Protein AF-A0A9X1IJB3-F1 (afdb_monomer)

InterPro domains:
  IPR009045 Peptidase M74/Hedgehog-like, zinc-binding domain superfamily [G3DSA:3.30.1380.10] (15-145)
  IPR009045 Peptidase M74/Hedgehog-like, zinc-binding domain superfamily [SSF55166] (26-139)

Sequence (147 aa):
MTRDDLDRPCGRHLCFRNLVEAGETWRRVRVPNLPVQAGTIAALQRLARDVLDPVVDEFGPLEITYGFASWELTRHVPGRIDPTRDQHAGHELRPDGRLVCSRLGQAADFHVPGICSGALCTWLAERLPFDRLYFYGSYGRNWVMAG

Secondary structure (DSSP, 8-state):
--SGGGGSBSSSS-BHHHHHS-HHHHHHH-------SHHHHHHHHHHIIIIIHHHHHHH---EEEE----HHHHTTSSS---TTT-GGGTT-B-TTSSBS-TT-S--BEEE-TTS-HHHHHHHHHHH---S------SSS-----B-

Foldseek 3Di:
DDPVQQQPDLADPHGNCQAQCAADLCVVPVPDRDDDDPQQSVLSSCCRHQPVVVCCVPQNDKHFHHHAGDPVSVVRDPDDDQQQDALSVAQDADPVRHGSHPVHHTFTFIDRPPDFLVVSQVCCVVPTDFPDFDADDRDDGRTGTGD

Solvent-accessible surface area (backbone atoms only — not comparable to full-atom values): 7986 Å² total; per-residue (Å²): 111,59,82,78,53,24,76,39,73,27,39,88,84,40,29,39,41,58,34,38,65,20,24,67,56,42,70,72,68,67,62,76,38,71,64,77,36,69,61,22,54,54,20,48,34,46,37,20,53,52,45,51,34,56,46,33,74,75,73,39,77,66,48,51,55,34,21,48,35,31,78,68,44,55,77,64,47,89,71,90,77,57,58,53,73,32,29,30,36,10,46,32,61,43,98,87,69,46,63,45,11,79,76,35,45,18,28,38,24,33,41,42,82,97,55,60,46,62,60,52,52,52,51,42,74,77,72,46,79,58,79,44,76,47,82,73,56,86,75,92,59,44,40,42,39,38,50

Radius of gyration: 14.33 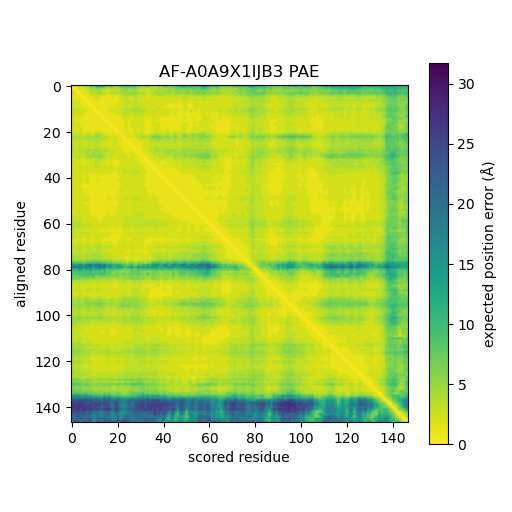Å; Cα contacts (8 Å, |Δi|>4): 288; chains: 1; bounding box: 33×30×38 Å

pLDDT: mean 88.78, std 12.14, range [44.56, 98.19]

Mean predicted aligned error: 4.51 Å

Organism: NCBI:txid2883479

Structure (mmCIF, N/CA/C/O backbone):
data_AF-A0A9X1IJB3-F1
#
_entry.id   AF-A0A9X1IJB3-F1
#
loop_
_atom_site.group_PDB
_atom_site.id
_atom_site.type_symbol
_atom_site.label_atom_id
_atom_site.label_alt_id
_atom_site.label_comp_id
_atom_site.label_asym_id
_atom_site.label_entity_id
_atom_site.label_seq_id
_atom_site.pdbx_PDB_ins_code
_atom_site.Cartn_x
_atom_site.Cartn_y
_atom_site.Cartn_z
_atom_site.occupancy
_atom_site.B_iso_or_equiv
_atom_site.auth_seq_id
_atom_site.auth_comp_id
_atom_site.auth_asym_id
_atom_site.auth_atom_id
_atom_site.pdbx_PDB_model_num
ATOM 1 N N . MET A 1 1 ? -10.831 -8.704 10.828 1.00 85.44 1 MET A N 1
ATOM 2 C CA . MET A 1 1 ? -9.718 -9.510 10.293 1.00 85.44 1 MET A CA 1
ATOM 3 C C . MET A 1 1 ? -8.944 -10.077 11.469 1.00 85.44 1 MET A C 1
ATOM 5 O O . MET A 1 1 ? -8.720 -9.345 12.427 1.00 85.44 1 MET A O 1
ATOM 9 N N . THR A 1 2 ? -8.592 -11.356 11.439 1.00 89.75 2 THR A N 1
ATOM 10 C CA . THR A 1 2 ? -7.703 -11.993 12.423 1.00 89.75 2 THR A CA 1
ATOM 11 C C . THR A 1 2 ? -6.292 -12.138 11.852 1.00 89.75 2 THR A C 1
ATOM 13 O O . THR A 1 2 ? -6.027 -11.767 10.710 1.00 89.75 2 THR A O 1
ATOM 16 N N . ARG A 1 3 ? -5.358 -12.676 12.643 1.00 87.44 3 ARG A N 1
ATOM 17 C CA . ARG A 1 3 ? -4.007 -12.970 12.152 1.00 87.44 3 ARG A CA 1
ATOM 18 C C . ARG A 1 3 ? -3.994 -14.082 11.098 1.00 87.44 3 ARG A C 1
ATOM 20 O O . ARG A 1 3 ? -3.164 -14.029 10.196 1.00 87.44 3 ARG A O 1
ATOM 27 N N . ASP A 1 4 ? -4.921 -15.030 11.197 1.00 90.06 4 ASP A N 1
ATOM 28 C CA . ASP A 1 4 ? -5.063 -16.141 10.248 1.00 90.06 4 ASP A CA 1
ATOM 29 C C . ASP A 1 4 ? -5.649 -15.662 8.913 1.00 90.06 4 ASP A C 1
ATOM 31 O O . ASP A 1 4 ? -5.314 -16.179 7.851 1.00 90.06 4 ASP A O 1
ATOM 35 N N . ASP A 1 5 ? -6.469 -14.605 8.941 1.00 92.75 5 ASP A N 1
ATOM 36 C CA . ASP A 1 5 ? -6.984 -13.972 7.725 1.00 92.75 5 ASP A CA 1
ATOM 37 C C . ASP A 1 5 ? -5.883 -13.296 6.886 1.00 92.75 5 ASP A C 1
ATOM 39 O O . ASP A 1 5 ? -6.118 -12.998 5.714 1.00 92.75 5 ASP A O 1
ATOM 43 N N . LEU A 1 6 ? -4.695 -13.030 7.450 1.00 95.69 6 LEU A N 1
ATOM 44 C CA . LEU A 1 6 ? -3.636 -12.307 6.739 1.00 95.69 6 LEU A CA 1
ATOM 45 C C . LEU A 1 6 ? -3.076 -13.079 5.541 1.00 95.69 6 LEU A C 1
ATOM 47 O O . LEU A 1 6 ? -2.621 -12.461 4.581 1.00 95.69 6 LEU A O 1
ATOM 51 N N . ASP A 1 7 ? -3.141 -14.408 5.560 1.00 97.12 7 ASP A N 1
ATOM 52 C CA . ASP A 1 7 ? -2.668 -15.235 4.446 1.00 97.12 7 ASP A CA 1
ATOM 53 C C . ASP A 1 7 ? -3.715 -15.381 3.332 1.00 97.12 7 ASP A C 1
ATOM 55 O O . ASP A 1 7 ? -3.453 -15.992 2.297 1.00 97.12 7 ASP A O 1
ATOM 59 N N . ARG A 1 8 ? -4.902 -14.778 3.498 1.00 97.19 8 ARG A N 1
ATOM 60 C CA . ARG A 1 8 ? -5.910 -14.735 2.437 1.00 97.19 8 ARG A CA 1
ATOM 61 C C . ARG A 1 8 ? -5.457 -13.821 1.292 1.00 97.19 8 ARG A C 1
ATOM 63 O O . ARG A 1 8 ? -4.832 -12.786 1.552 1.00 97.19 8 ARG A O 1
ATOM 70 N N . PRO A 1 9 ? -5.832 -14.143 0.040 1.00 98.06 9 PRO A N 1
ATOM 71 C CA . PRO A 1 9 ? -5.521 -13.304 -1.110 1.00 98.06 9 PRO A CA 1
ATOM 72 C C . PRO A 1 9 ? -6.024 -11.866 -0.944 1.00 98.06 9 PRO A C 1
ATOM 74 O O . PRO A 1 9 ? -7.172 -11.621 -0.558 1.00 98.06 9 PRO A O 1
ATOM 77 N N . CYS A 1 10 ? -5.160 -10.921 -1.287 1.00 97.38 10 CYS A N 1
ATOM 78 C CA . CYS A 1 10 ? -5.439 -9.501 -1.401 1.00 97.38 10 CYS A CA 1
ATOM 79 C C . CYS A 1 10 ? -4.936 -9.065 -2.775 1.00 97.38 10 CYS A C 1
ATOM 81 O O . CYS A 1 10 ? -3.824 -8.567 -2.897 1.00 97.38 10 CYS A O 1
ATOM 83 N N . GLY A 1 11 ? -5.750 -9.318 -3.800 1.00 96.38 11 GLY A N 1
ATOM 84 C CA . GLY A 1 11 ? -5.318 -9.271 -5.197 1.00 96.38 11 GLY A CA 1
ATOM 85 C C . GLY A 1 11 ? -4.972 -10.659 -5.734 1.00 96.38 11 GLY A C 1
ATOM 86 O O . GLY A 1 11 ? -5.267 -11.677 -5.100 1.00 96.38 11 GLY A O 1
ATOM 87 N N . ARG A 1 12 ? -4.388 -10.688 -6.928 1.00 97.88 12 ARG A N 1
ATOM 88 C CA . ARG A 1 12 ? -3.960 -11.891 -7.644 1.00 97.88 12 ARG A CA 1
ATOM 89 C C . ARG A 1 12 ? -2.584 -12.369 -7.192 1.00 97.88 12 ARG A C 1
ATOM 91 O O . ARG A 1 12 ? -2.378 -13.577 -7.114 1.00 97.88 12 ARG A O 1
ATOM 98 N N . HIS A 1 13 ? -1.673 -11.444 -6.890 1.00 98.12 13 HIS A N 1
ATOM 99 C CA . HIS A 1 13 ? -0.267 -11.767 -6.609 1.00 98.12 13 HIS A CA 1
ATOM 100 C C . HIS A 1 13 ? 0.131 -11.637 -5.137 1.00 98.12 13 HIS A C 1
ATOM 102 O O . HIS A 1 13 ? 1.198 -12.108 -4.749 1.00 98.12 13 HIS A O 1
ATOM 108 N N . LEU A 1 14 ? -0.707 -11.007 -4.313 1.00 97.62 14 LEU A N 1
ATOM 109 C CA . LEU A 1 14 ? -0.399 -10.674 -2.921 1.00 97.62 14 LEU A CA 1
ATOM 110 C C . LEU A 1 14 ? -1.450 -11.239 -1.955 1.00 97.62 14 LEU A C 1
ATOM 112 O O . LEU A 1 14 ? -2.604 -11.473 -2.315 1.00 97.62 14 LEU A O 1
ATOM 116 N N . CYS A 1 15 ? -1.062 -11.417 -0.694 1.00 97.94 15 CYS A N 1
ATOM 117 C CA . CYS A 1 15 ? -1.961 -11.627 0.440 1.00 97.94 15 CYS A CA 1
ATOM 118 C C . CYS A 1 15 ? -1.986 -10.393 1.355 1.00 97.94 15 CYS A C 1
ATOM 120 O O . CYS A 1 15 ? -1.139 -9.500 1.256 1.00 97.94 15 CYS A O 1
ATOM 122 N N . PHE A 1 16 ? -2.949 -10.328 2.279 1.00 97.88 16 PHE A N 1
ATOM 123 C CA . PHE A 1 16 ? -3.033 -9.209 3.228 1.00 97.88 16 PHE A CA 1
ATOM 124 C C . PHE A 1 16 ? -1.756 -9.054 4.062 1.00 97.88 16 PHE A C 1
ATOM 126 O O . PHE A 1 16 ? -1.361 -7.926 4.356 1.00 97.88 16 PHE A O 1
ATOM 133 N N . ARG A 1 17 ? -1.062 -10.152 4.389 1.00 97.44 17 ARG A N 1
ATOM 134 C CA . ARG A 1 17 ? 0.216 -10.130 5.112 1.00 97.44 17 ARG A CA 1
ATOM 135 C C . ARG A 1 17 ? 1.263 -9.284 4.393 1.00 97.44 17 ARG A C 1
ATOM 137 O O . ARG A 1 17 ? 1.983 -8.550 5.063 1.00 97.44 17 ARG A O 1
ATOM 144 N N . ASN A 1 18 ? 1.320 -9.322 3.058 1.00 97.19 18 ASN A N 1
ATOM 145 C CA . ASN A 1 18 ? 2.290 -8.532 2.294 1.00 97.19 18 ASN A CA 1
ATOM 146 C C . ASN A 1 18 ? 2.122 -7.021 2.502 1.00 97.19 18 ASN A C 1
ATOM 148 O O . ASN A 1 18 ? 3.109 -6.299 2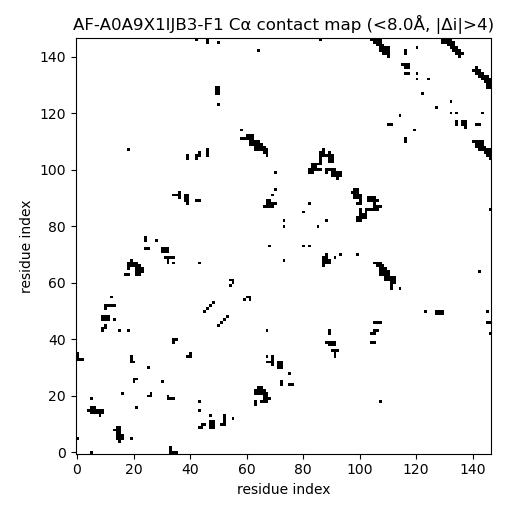.425 1.00 97.19 18 ASN A O 1
ATOM 152 N N . LEU A 1 19 ? 0.899 -6.555 2.777 1.00 96.50 19 LEU A N 1
ATOM 153 C CA . LEU A 1 19 ? 0.566 -5.144 2.994 1.00 96.50 19 LEU A CA 1
ATOM 154 C C . LEU A 1 19 ? 0.539 -4.768 4.480 1.00 96.50 19 LEU A C 1
ATOM 156 O O . LEU A 1 19 ? 0.887 -3.651 4.845 1.00 96.50 19 LEU A O 1
ATOM 160 N N . VAL A 1 20 ? 0.097 -5.683 5.339 1.00 96.88 20 VAL A N 1
ATOM 161 C CA . VAL A 1 20 ? -0.111 -5.445 6.772 1.00 96.88 20 VAL A CA 1
ATOM 162 C C . VAL A 1 20 ? 1.173 -5.632 7.577 1.00 96.88 20 VAL A C 1
ATOM 164 O O . VAL A 1 20 ? 1.428 -4.911 8.533 1.00 96.88 20 VAL A O 1
ATOM 167 N N . GLU A 1 21 ? 2.015 -6.582 7.198 1.00 95.56 21 GLU A N 1
ATOM 168 C CA . GLU A 1 21 ? 3.264 -6.890 7.898 1.00 95.56 21 GLU A CA 1
ATOM 169 C C . GLU A 1 21 ? 4.480 -6.353 7.113 1.00 95.56 21 GLU A C 1
ATOM 171 O O . GLU A 1 21 ? 5.568 -6.935 7.103 1.00 95.56 21 GLU A O 1
ATOM 176 N N . ALA A 1 22 ? 4.275 -5.226 6.421 1.00 92.31 22 ALA A N 1
ATOM 177 C CA . ALA A 1 22 ? 5.244 -4.601 5.532 1.00 92.31 22 ALA A CA 1
ATOM 178 C C . ALA A 1 22 ? 6.189 -3.624 6.250 1.00 92.31 22 ALA A C 1
ATOM 180 O O . ALA A 1 22 ? 5.828 -2.944 7.212 1.00 92.31 22 ALA A O 1
ATOM 181 N N . GLY A 1 23 ? 7.396 -3.489 5.700 1.00 86.62 23 GLY A N 1
ATOM 182 C CA . GLY A 1 23 ? 8.341 -2.443 6.082 1.00 86.62 23 GLY A CA 1
ATOM 183 C C . GLY A 1 23 ? 9.202 -2.702 7.316 1.00 86.62 23 GLY A C 1
ATOM 184 O O . GLY A 1 23 ? 8.978 -3.609 8.117 1.00 86.62 23 GLY A O 1
ATOM 185 N N . GLU A 1 24 ? 10.257 -1.897 7.447 1.00 87.44 24 GLU A N 1
ATOM 186 C CA . GLU A 1 24 ? 11.252 -2.028 8.519 1.00 87.44 24 GLU A CA 1
ATOM 187 C C . GLU A 1 24 ? 10.642 -1.756 9.899 1.00 87.44 24 GLU A C 1
ATOM 189 O O . GLU A 1 24 ? 10.897 -2.502 10.845 1.00 87.44 24 GLU A O 1
ATOM 194 N N . THR A 1 25 ? 9.795 -0.724 10.010 1.00 89.88 25 THR A N 1
ATOM 195 C CA . THR A 1 25 ? 9.166 -0.345 11.280 1.00 89.88 25 THR A CA 1
ATOM 196 C C . THR A 1 25 ? 8.388 -1.513 11.872 1.00 89.88 25 THR A C 1
ATOM 198 O O . THR A 1 25 ? 8.664 -1.898 13.007 1.00 89.88 25 THR A O 1
ATOM 201 N N . TRP A 1 26 ? 7.481 -2.129 11.103 1.00 93.06 26 TRP A N 1
ATOM 202 C CA . TRP A 1 26 ? 6.699 -3.262 11.593 1.00 93.06 26 TRP A CA 1
ATOM 203 C C . TRP A 1 26 ? 7.591 -4.457 11.939 1.00 93.06 26 TRP A C 1
ATOM 205 O O . TRP A 1 26 ? 7.454 -5.023 13.022 1.00 93.06 26 TRP A O 1
ATOM 215 N N . ARG A 1 27 ? 8.568 -4.798 11.085 1.00 92.31 27 ARG A N 1
ATOM 216 C CA . ARG A 1 27 ? 9.498 -5.915 11.343 1.00 92.31 27 ARG A CA 1
ATOM 217 C C . ARG A 1 27 ? 10.297 -5.737 12.634 1.00 92.31 27 ARG A C 1
ATOM 219 O O . ARG A 1 27 ? 10.567 -6.735 13.307 1.00 92.31 27 ARG A O 1
ATOM 226 N N . ARG A 1 28 ? 10.648 -4.491 12.972 1.00 93.12 28 ARG A N 1
ATOM 227 C CA . ARG A 1 28 ? 11.392 -4.123 14.180 1.00 93.12 28 ARG A CA 1
ATOM 228 C C . ARG A 1 28 ? 10.534 -4.182 15.441 1.00 93.12 28 ARG A C 1
ATOM 230 O O . ARG A 1 28 ? 10.980 -4.761 16.424 1.00 93.12 28 ARG A O 1
ATOM 237 N N . VAL A 1 29 ? 9.343 -3.574 15.439 1.00 93.62 29 VAL A N 1
ATOM 238 C CA . VAL A 1 29 ? 8.541 -3.431 16.675 1.00 93.62 29 VAL A CA 1
ATOM 239 C C . VAL A 1 29 ? 7.490 -4.523 16.866 1.00 93.62 29 VAL A C 1
ATOM 241 O O . VAL A 1 29 ? 7.141 -4.829 18.000 1.00 93.62 29 VAL A O 1
ATOM 244 N N . ARG A 1 30 ? 6.990 -5.117 15.773 1.00 92.25 30 ARG A N 1
ATOM 245 C CA . ARG A 1 30 ? 5.973 -6.187 15.745 1.00 92.25 30 ARG A CA 1
ATOM 246 C C . ARG A 1 30 ? 4.737 -5.915 16.613 1.00 92.25 30 ARG A C 1
ATOM 248 O O . ARG A 1 30 ? 4.164 -6.833 17.198 1.00 92.25 30 ARG A O 1
ATOM 255 N N . VAL A 1 31 ? 4.323 -4.651 16.687 1.00 92.38 31 VAL A N 1
ATOM 256 C CA . VAL A 1 31 ? 3.095 -4.242 17.381 1.00 92.38 31 VAL A CA 1
ATOM 257 C C . VAL A 1 31 ? 1.849 -4.707 16.617 1.00 92.38 31 VAL A C 1
ATOM 259 O O . VAL A 1 31 ? 1.932 -4.974 15.411 1.00 92.38 31 VAL A O 1
ATOM 262 N N . PRO A 1 32 ? 0.679 -4.794 17.279 1.00 90.06 32 PRO A N 1
ATOM 263 C CA . PRO A 1 32 ? -0.579 -5.080 16.601 1.00 90.06 32 PRO A CA 1
ATOM 264 C C . PRO A 1 32 ? -0.834 -4.118 15.432 1.00 90.06 32 PRO A C 1
ATOM 266 O O . PRO A 1 32 ? -0.899 -2.899 15.599 1.00 90.06 32 PRO A O 1
ATOM 269 N N . ASN A 1 33 ? -0.999 -4.683 14.235 1.00 95.12 33 ASN A N 1
ATOM 270 C CA . ASN A 1 33 ? -1.188 -3.917 13.005 1.00 95.12 33 ASN A CA 1
ATOM 271 C C . ASN A 1 33 ? -2.318 -4.477 12.135 1.00 95.12 33 ASN A C 1
ATOM 273 O O . ASN A 1 33 ? -2.209 -4.495 10.923 1.00 95.12 33 ASN A O 1
ATOM 27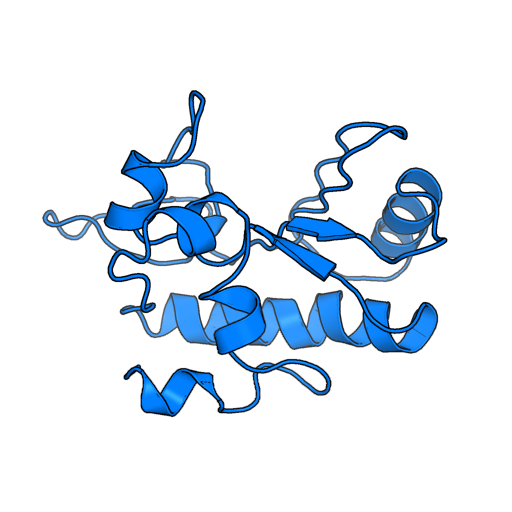7 N N . LEU A 1 34 ? -3.398 -4.987 12.727 1.00 95.81 34 LEU A N 1
ATOM 278 C CA . LEU A 1 34 ? -4.507 -5.536 11.941 1.00 95.81 34 LEU A CA 1
ATOM 279 C C . LEU A 1 34 ? -5.505 -4.433 11.553 1.00 95.81 34 LEU A C 1
ATOM 281 O O . LEU A 1 34 ? -5.871 -3.640 12.424 1.00 95.81 34 LEU A O 1
ATOM 285 N N . PRO A 1 35 ? -5.982 -4.389 10.294 1.00 95.94 35 PRO A N 1
ATOM 286 C CA . PRO A 1 35 ? -7.056 -3.484 9.906 1.00 95.94 35 PRO A CA 1
ATOM 287 C C . PRO A 1 35 ? -8.364 -3.901 10.586 1.00 95.94 35 PRO A C 1
ATOM 289 O O . PRO A 1 35 ? -8.729 -5.086 10.605 1.00 95.94 35 PRO A O 1
ATOM 292 N N . VAL A 1 36 ? -9.077 -2.924 11.146 1.00 95.75 36 VAL A N 1
ATOM 293 C CA . VAL A 1 36 ? -10.319 -3.156 11.897 1.00 95.75 36 VAL A CA 1
ATOM 294 C C . VAL A 1 36 ? -11.526 -2.796 11.043 1.00 95.75 36 VAL A C 1
ATOM 296 O O . VAL A 1 36 ? -12.529 -3.511 11.062 1.00 95.75 36 VAL A O 1
ATOM 299 N N . GLN A 1 37 ? -11.434 -1.721 10.261 1.00 96.81 37 GLN A N 1
ATOM 300 C CA . GLN A 1 37 ? -12.561 -1.229 9.479 1.00 96.81 37 GLN A CA 1
ATOM 301 C C . GLN A 1 37 ? -12.719 -1.999 8.166 1.00 96.81 37 GLN A C 1
ATOM 303 O O . GLN A 1 37 ? -11.767 -2.199 7.409 1.00 96.81 37 GLN A O 1
ATOM 308 N N . ALA A 1 38 ? -13.961 -2.367 7.836 1.00 96.31 38 ALA A N 1
ATOM 309 C CA . ALA A 1 38 ? -14.281 -3.019 6.564 1.00 96.31 38 ALA A CA 1
ATOM 310 C C . ALA A 1 38 ? -13.875 -2.154 5.354 1.00 96.31 38 ALA A C 1
ATOM 312 O O . ALA A 1 38 ? -13.428 -2.684 4.337 1.00 96.31 38 ALA A O 1
ATOM 313 N N . GLY A 1 39 ? -13.962 -0.825 5.492 1.00 96.69 39 GLY A N 1
ATOM 314 C CA . GLY A 1 39 ? -13.486 0.127 4.486 1.00 96.69 39 GLY A CA 1
ATOM 315 C C . GLY A 1 39 ? -11.988 -0.004 4.202 1.00 96.69 39 GLY A C 1
ATOM 316 O O . GLY A 1 39 ? -11.599 -0.014 3.036 1.00 96.69 39 GLY A O 1
ATOM 317 N N . THR A 1 40 ? -11.162 -0.200 5.236 1.00 97.19 40 THR A N 1
ATOM 318 C CA . THR A 1 40 ? -9.715 -0.430 5.101 1.00 97.19 40 THR A CA 1
ATOM 319 C C . THR A 1 40 ? -9.435 -1.730 4.353 1.00 97.19 40 THR A C 1
ATOM 321 O O . THR A 1 40 ? -8.656 -1.741 3.406 1.00 97.19 40 THR A O 1
ATOM 324 N N . ILE A 1 41 ? -10.120 -2.819 4.716 1.00 97.31 41 ILE A N 1
ATOM 325 C CA . ILE A 1 41 ? -9.962 -4.123 4.051 1.00 97.31 41 ILE A CA 1
ATOM 326 C C . ILE A 1 41 ? -10.336 -4.017 2.565 1.00 97.31 41 ILE A C 1
ATOM 328 O O . ILE A 1 41 ? -9.585 -4.467 1.701 1.00 97.31 41 ILE A O 1
ATOM 332 N N . ALA A 1 42 ? -11.463 -3.372 2.253 1.00 96.81 42 ALA A N 1
ATOM 333 C CA . ALA A 1 42 ? -11.894 -3.160 0.875 1.00 96.81 42 ALA A CA 1
ATOM 334 C C . ALA A 1 42 ? -10.921 -2.264 0.087 1.00 96.81 42 ALA A C 1
ATOM 336 O O . ALA A 1 42 ? -10.705 -2.489 -1.104 1.00 96.81 42 ALA A O 1
ATOM 337 N N . ALA A 1 43 ? -10.331 -1.259 0.738 1.00 96.19 43 ALA A N 1
ATOM 338 C CA . ALA A 1 43 ? -9.354 -0.367 0.127 1.00 96.19 43 ALA A CA 1
ATOM 339 C C . ALA A 1 43 ? -8.018 -1.065 -0.154 1.00 96.19 43 ALA A C 1
ATOM 341 O O . ALA A 1 43 ? -7.485 -0.897 -1.244 1.00 96.19 43 ALA A O 1
ATOM 342 N N . LEU A 1 44 ? -7.533 -1.918 0.757 1.00 97.19 44 LEU A N 1
ATOM 343 C CA . LEU A 1 44 ? -6.368 -2.781 0.526 1.00 97.19 44 LEU A CA 1
ATOM 344 C C . LEU A 1 44 ? -6.564 -3.668 -0.708 1.00 97.19 44 LEU A C 1
ATOM 346 O O . LEU A 1 44 ? -5.682 -3.765 -1.556 1.00 97.19 44 LEU A O 1
ATOM 350 N N . GLN A 1 45 ? -7.746 -4.271 -0.848 1.00 97.00 45 GLN A N 1
ATOM 351 C CA . GLN A 1 45 ? -8.048 -5.108 -2.006 1.00 97.00 45 GLN A CA 1
ATOM 352 C C . GLN A 1 45 ? -8.158 -4.311 -3.311 1.00 97.00 45 GLN A C 1
ATOM 354 O O . GLN A 1 45 ? -7.772 -4.828 -4.355 1.00 97.00 45 GLN A O 1
ATOM 359 N N . ARG A 1 46 ? -8.701 -3.085 -3.277 1.00 96.25 46 ARG A N 1
ATOM 360 C CA . ARG A 1 46 ? -8.715 -2.192 -4.451 1.00 96.25 46 ARG A CA 1
ATOM 361 C C . ARG A 1 46 ? -7.301 -1.802 -4.854 1.00 96.25 46 ARG A C 1
ATOM 363 O O . ARG A 1 46 ? -6.933 -2.028 -5.993 1.00 96.25 46 ARG A O 1
ATOM 370 N N . LEU A 1 47 ? -6.490 -1.339 -3.903 1.00 96.19 47 LEU A N 1
ATOM 371 C CA . LEU A 1 47 ? -5.084 -1.019 -4.135 1.00 96.19 47 LEU A CA 1
ATOM 372 C C . LEU A 1 47 ? -4.334 -2.189 -4.783 1.00 96.19 47 LEU A C 1
ATOM 374 O O . LEU A 1 47 ? -3.597 -2.004 -5.749 1.00 96.19 47 LEU A O 1
ATOM 378 N N . ALA A 1 48 ? -4.549 -3.402 -4.271 1.00 97.19 48 ALA A N 1
ATOM 379 C CA . ALA A 1 48 ? -3.935 -4.582 -4.848 1.00 97.19 48 ALA A CA 1
ATOM 380 C C . ALA A 1 48 ? -4.382 -4.816 -6.296 1.00 97.19 48 ALA A C 1
ATOM 382 O O . ALA A 1 48 ? -3.536 -4.888 -7.173 1.00 97.19 48 ALA A O 1
ATOM 383 N N . ARG A 1 49 ? -5.690 -4.870 -6.562 1.00 96.69 49 ARG A N 1
ATOM 384 C CA . ARG A 1 49 ? -6.212 -5.163 -7.907 1.00 96.69 49 ARG A CA 1
ATOM 385 C C . ARG A 1 49 ? -5.905 -4.086 -8.939 1.00 96.69 49 ARG A C 1
ATOM 387 O O . ARG A 1 49 ? -5.637 -4.410 -10.089 1.00 96.69 49 ARG A O 1
ATOM 394 N N . ASP A 1 50 ? -6.006 -2.828 -8.535 1.00 95.88 50 ASP A N 1
ATOM 395 C CA . ASP A 1 50 ? -6.039 -1.702 -9.464 1.00 95.88 50 ASP A CA 1
ATOM 396 C C . ASP A 1 50 ? -4.632 -1.122 -9.690 1.00 95.88 50 ASP A C 1
ATOM 398 O O . ASP A 1 50 ? -4.395 -0.466 -10.704 1.00 95.88 50 ASP A O 1
ATOM 402 N N . VAL A 1 51 ? -3.686 -1.394 -8.775 1.00 95.56 51 VAL A N 1
ATOM 403 C CA . VAL A 1 51 ? -2.313 -0.870 -8.837 1.00 95.56 51 VAL A CA 1
ATOM 404 C C . VAL A 1 51 ? -1.259 -1.967 -8.737 1.00 95.56 51 VAL A C 1
ATOM 406 O O . VAL A 1 51 ? -0.447 -2.119 -9.646 1.00 95.56 51 VAL A O 1
ATOM 409 N N . LEU A 1 52 ? -1.232 -2.721 -7.635 1.00 96.50 52 LEU A N 1
ATOM 410 C CA . LEU A 1 52 ? -0.102 -3.614 -7.348 1.00 96.50 52 LEU A CA 1
ATOM 411 C C . LEU A 1 52 ? -0.077 -4.835 -8.268 1.00 96.50 52 LEU A C 1
ATOM 413 O O . LEU A 1 52 ? 0.992 -5.224 -8.726 1.00 96.50 52 LEU A O 1
ATOM 417 N N . ASP A 1 53 ? -1.237 -5.414 -8.572 1.00 97.81 53 ASP A N 1
ATOM 418 C CA . ASP A 1 53 ? -1.348 -6.554 -9.472 1.00 97.81 53 ASP A CA 1
ATOM 419 C C . ASP A 1 53 ? -0.880 -6.182 -10.893 1.00 97.81 53 ASP A C 1
ATOM 421 O O . ASP A 1 53 ? 0.021 -6.862 -11.382 1.00 97.81 53 ASP A O 1
ATOM 425 N N . PRO A 1 54 ? -1.359 -5.082 -11.523 1.00 97.62 54 PRO A N 1
ATOM 426 C CA . PRO A 1 54 ? -0.840 -4.628 -12.814 1.00 97.62 54 PRO A CA 1
ATOM 427 C C . PRO A 1 54 ? 0.665 -4.349 -12.826 1.00 97.62 54 PRO A C 1
ATOM 429 O O . PRO A 1 54 ? 1.330 -4.636 -13.818 1.00 97.62 54 PRO A O 1
ATOM 432 N N . VAL A 1 55 ? 1.223 -3.802 -11.739 1.00 96.50 55 VAL A N 1
ATOM 433 C CA . VAL A 1 55 ? 2.679 -3.617 -11.625 1.00 96.50 55 VAL A CA 1
ATOM 434 C C . VAL A 1 55 ? 3.394 -4.965 -11.643 1.00 96.50 55 VAL A C 1
ATOM 436 O O . VAL A 1 55 ? 4.393 -5.104 -12.347 1.00 96.50 55 VAL A O 1
ATOM 439 N N . VAL A 1 56 ? 2.894 -5.950 -10.889 1.00 97.81 56 VAL A N 1
ATOM 440 C CA . VAL A 1 56 ? 3.488 -7.292 -10.865 1.00 97.81 56 VAL A CA 1
ATOM 441 C C . VAL A 1 56 ? 3.359 -7.985 -12.220 1.00 97.81 56 VAL A C 1
ATOM 443 O O . VAL A 1 56 ? 4.287 -8.671 -12.642 1.00 97.81 56 VAL A O 1
ATOM 446 N N . ASP A 1 57 ? 2.247 -7.781 -12.921 1.00 98.19 57 ASP A N 1
ATOM 447 C CA . ASP A 1 57 ? 2.027 -8.329 -14.259 1.00 98.19 57 ASP A CA 1
ATOM 448 C C . ASP A 1 57 ? 3.006 -7.779 -15.300 1.00 98.19 57 ASP A C 1
ATOM 450 O O . ASP A 1 57 ? 3.489 -8.536 -16.140 1.00 98.19 57 ASP A O 1
ATOM 454 N N . GLU A 1 58 ? 3.295 -6.478 -15.246 1.00 97.81 58 GLU A N 1
ATOM 455 C CA . GLU A 1 58 ? 4.160 -5.803 -16.217 1.00 97.81 58 GLU A CA 1
ATOM 456 C C . GLU A 1 58 ? 5.650 -5.983 -15.896 1.00 97.81 58 GLU A C 1
ATOM 458 O O . GLU A 1 58 ? 6.456 -6.273 -16.779 1.00 97.81 58 GLU A O 1
ATOM 463 N N . PHE A 1 59 ? 6.035 -5.803 -14.630 1.00 96.19 59 PHE A N 1
ATOM 464 C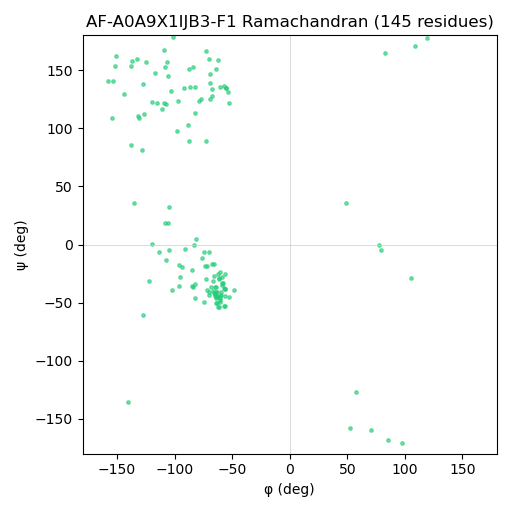 CA . PHE A 1 59 ? 7.441 -5.683 -14.234 1.00 96.19 59 PHE A CA 1
ATOM 465 C C . PHE A 1 59 ? 7.950 -6.835 -13.363 1.00 96.19 59 PHE A C 1
ATOM 467 O O . PHE A 1 59 ? 9.148 -6.905 -13.078 1.00 96.19 59 PHE A O 1
ATOM 474 N N . GLY A 1 60 ? 7.072 -7.748 -12.947 1.00 96.69 60 GLY A N 1
ATOM 475 C CA . GLY A 1 60 ? 7.403 -8.833 -12.030 1.00 96.69 60 GLY A CA 1
ATOM 476 C C . GLY A 1 60 ? 7.316 -8.437 -10.549 1.00 96.69 60 GLY A C 1
ATOM 477 O O . GLY A 1 60 ? 6.753 -7.400 -10.198 1.00 96.69 60 GLY A O 1
ATOM 478 N N . PRO A 1 61 ? 7.835 -9.283 -9.640 1.00 95.38 61 PRO A N 1
ATOM 479 C CA . PRO A 1 61 ? 7.636 -9.122 -8.202 1.00 95.38 61 PRO A CA 1
ATOM 480 C C . PRO A 1 61 ? 8.079 -7.752 -7.674 1.00 95.38 61 PRO A C 1
ATOM 482 O O . PRO A 1 61 ? 9.178 -7.289 -7.969 1.00 95.38 61 PRO A O 1
ATOM 485 N N . LEU A 1 62 ? 7.242 -7.143 -6.833 1.00 93.50 62 LEU A N 1
ATOM 486 C CA . LEU A 1 62 ? 7.532 -5.888 -6.140 1.00 93.50 62 LEU A CA 1
ATOM 487 C C . LEU A 1 62 ? 7.809 -6.120 -4.653 1.00 93.50 62 LEU A C 1
ATOM 489 O O . LEU A 1 62 ? 7.344 -7.091 -4.054 1.00 93.50 62 LEU A O 1
ATOM 493 N N . GLU A 1 63 ? 8.520 -5.185 -4.034 1.00 93.06 63 GLU A N 1
ATOM 494 C CA . GLU A 1 63 ? 8.773 -5.162 -2.599 1.00 93.06 63 GLU A CA 1
ATOM 495 C C . GLU A 1 63 ? 8.023 -4.006 -1.938 1.00 93.06 63 GLU A C 1
ATOM 497 O O . GLU A 1 63 ? 8.315 -2.834 -2.189 1.00 93.06 63 GLU A O 1
ATOM 502 N N . ILE A 1 64 ? 7.083 -4.341 -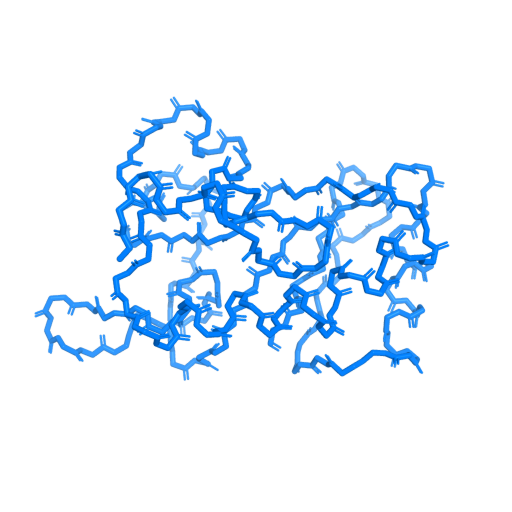1.048 1.00 93.75 64 ILE A N 1
ATOM 503 C CA . ILE A 1 64 ? 6.361 -3.364 -0.227 1.00 93.75 64 ILE A CA 1
ATOM 504 C C . ILE A 1 64 ? 7.224 -2.994 0.983 1.00 93.75 64 ILE A C 1
ATOM 506 O O . ILE A 1 64 ? 7.493 -3.803 1.880 1.00 93.75 64 ILE A O 1
ATOM 510 N N . THR A 1 65 ? 7.654 -1.741 1.009 1.00 90.31 65 THR A N 1
ATOM 511 C CA . THR A 1 65 ? 8.513 -1.158 2.038 1.00 90.31 65 THR A CA 1
ATOM 512 C C . THR A 1 65 ? 7.718 -0.418 3.111 1.00 90.31 65 THR A C 1
ATOM 514 O O . THR A 1 65 ? 8.247 -0.221 4.205 1.00 90.31 65 THR A O 1
ATOM 517 N N . TYR A 1 66 ? 6.457 -0.059 2.849 1.00 91.25 6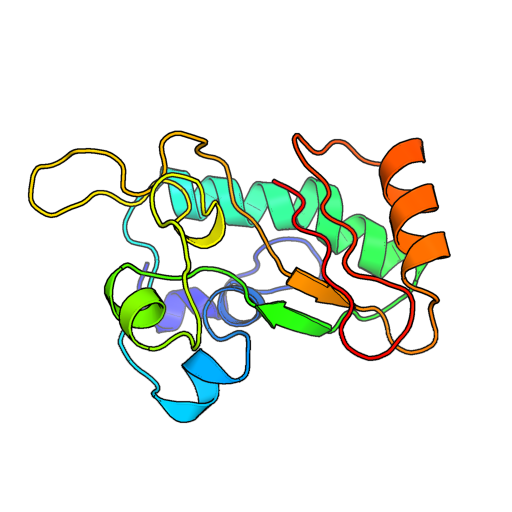6 TYR A N 1
ATO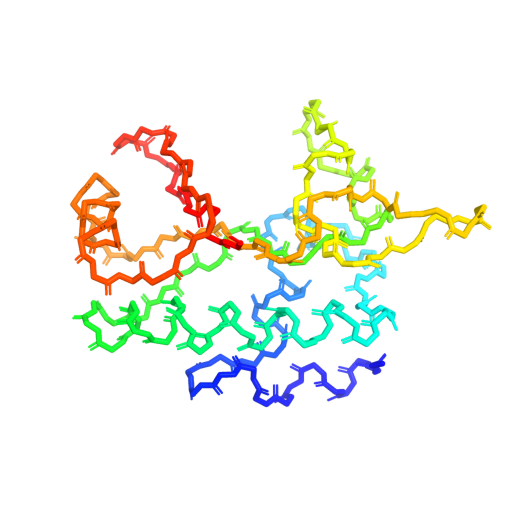M 518 C CA . TYR A 1 66 ? 5.491 0.410 3.847 1.00 91.25 66 TYR A CA 1
ATOM 519 C C . TYR A 1 66 ? 4.057 0.198 3.320 1.00 91.25 66 TYR A C 1
ATOM 521 O O . TYR A 1 66 ? 3.797 0.311 2.128 1.00 91.25 66 TYR A O 1
ATOM 529 N N . GLY A 1 67 ? 3.129 -0.215 4.180 1.00 93.88 67 GLY A N 1
ATOM 530 C CA . GLY A 1 67 ? 1.795 -0.674 3.773 1.00 93.88 67 GLY A CA 1
ATOM 531 C C . GLY A 1 67 ? 0.726 -0.186 4.740 1.00 93.88 67 GLY A C 1
ATOM 532 O O . GLY A 1 67 ? 0.754 0.972 5.134 1.00 93.88 67 GLY A O 1
ATOM 533 N N . PHE A 1 68 ? -0.218 -1.028 5.149 1.00 96.00 68 PHE A N 1
ATOM 534 C CA . PHE A 1 68 ? -1.181 -0.620 6.174 1.00 96.00 68 PHE A CA 1
ATOM 535 C C . PHE A 1 68 ? -0.466 -0.254 7.484 1.00 96.00 68 PHE A C 1
ATOM 537 O O . PHE A 1 68 ? 0.406 -0.990 7.951 1.00 96.00 68 PHE A O 1
ATOM 544 N N . ALA A 1 69 ? -0.868 0.858 8.095 1.00 93.81 69 ALA A N 1
ATOM 545 C CA . ALA A 1 69 ? -0.347 1.312 9.371 1.00 93.81 69 ALA A CA 1
ATOM 546 C C . ALA A 1 69 ? -1.484 1.677 10.323 1.00 93.81 69 ALA A C 1
ATOM 548 O O . ALA A 1 69 ? -2.158 2.697 10.182 1.00 93.81 69 ALA A O 1
ATOM 549 N N . SER A 1 70 ? -1.670 0.837 11.334 1.00 92.62 70 SER A N 1
ATOM 550 C CA . SER A 1 70 ? -2.549 1.113 12.456 1.00 92.62 70 SER A CA 1
ATOM 551 C C . SER A 1 70 ? -2.057 2.339 13.219 1.00 92.62 70 SER A C 1
ATOM 553 O O . SER A 1 70 ? -0.870 2.682 13.206 1.00 92.62 70 SER A O 1
ATOM 555 N N . TRP A 1 71 ? -2.967 2.963 13.968 1.00 87.19 71 TRP A N 1
ATOM 556 C CA . TRP A 1 71 ? -2.608 4.030 14.899 1.00 87.19 71 TRP A CA 1
ATOM 557 C C . TRP A 1 71 ? -1.424 3.638 15.796 1.00 87.19 71 TRP A C 1
ATOM 559 O O . TRP A 1 71 ? -0.525 4.445 16.009 1.00 87.19 71 TRP A O 1
ATOM 569 N N . GLU A 1 72 ? -1.362 2.388 16.256 1.00 89.31 72 GLU A N 1
ATOM 570 C CA . GLU A 1 72 ? -0.258 1.935 17.100 1.00 89.31 72 GLU A CA 1
ATOM 571 C C . GLU A 1 72 ? 1.062 1.836 16.328 1.00 89.31 72 GLU A C 1
ATOM 573 O O . GLU A 1 72 ? 2.081 2.327 16.811 1.00 89.31 72 GLU A O 1
ATOM 578 N N . LEU A 1 73 ? 1.061 1.299 15.101 1.00 91.56 73 LEU A N 1
ATOM 579 C CA . LEU A 1 73 ? 2.280 1.233 14.290 1.00 91.56 73 LEU A CA 1
ATOM 580 C C . LEU A 1 73 ? 2.822 2.629 13.954 1.00 91.56 73 LEU A C 1
ATOM 582 O O . LEU A 1 73 ? 4.034 2.846 14.039 1.00 91.56 73 LEU A O 1
ATOM 586 N N . THR A 1 74 ? 1.947 3.587 13.624 1.00 88.25 74 THR A N 1
ATOM 587 C CA . THR A 1 74 ? 2.364 4.953 13.242 1.00 88.25 74 THR A CA 1
ATOM 588 C C . THR A 1 74 ? 3.171 5.668 14.328 1.00 88.25 74 THR A C 1
ATOM 590 O O . THR A 1 74 ? 4.051 6.464 14.007 1.00 88.25 74 THR A O 1
ATOM 593 N N . ARG A 1 75 ? 2.965 5.334 15.611 1.00 87.31 75 ARG A N 1
ATOM 594 C CA . ARG A 1 75 ? 3.713 5.911 16.746 1.00 87.31 75 ARG A CA 1
ATOM 595 C C . ARG A 1 75 ? 5.189 5.509 16.767 1.00 87.31 75 ARG A C 1
ATOM 597 O O . ARG A 1 75 ? 5.982 6.141 17.461 1.00 87.31 75 ARG A O 1
ATOM 604 N N . HIS A 1 76 ? 5.556 4.469 16.019 1.00 89.25 76 HIS A N 1
ATOM 605 C CA . HIS A 1 76 ? 6.915 3.939 15.933 1.00 89.25 76 HIS A CA 1
ATOM 606 C C . HIS A 1 76 ? 7.633 4.290 14.627 1.00 89.25 76 HIS A C 1
ATOM 608 O O . HIS A 1 76 ? 8.808 3.935 14.469 1.00 89.25 76 HIS A O 1
ATOM 614 N N . VAL A 1 77 ? 6.955 4.945 13.680 1.00 85.50 77 VAL A N 1
ATOM 615 C CA . VAL A 1 77 ? 7.578 5.322 12.411 1.00 85.50 77 VAL A CA 1
ATOM 616 C C . VAL A 1 77 ? 8.474 6.546 12.640 1.00 85.50 77 VAL A C 1
ATOM 618 O O . VAL A 1 77 ? 8.011 7.554 13.175 1.00 85.50 77 VAL A O 1
ATOM 621 N N . PRO A 1 78 ? 9.767 6.481 12.277 1.00 75.31 78 PRO A N 1
ATOM 622 C CA . PRO A 1 78 ? 10.680 7.599 12.472 1.00 75.31 78 PRO A CA 1
ATOM 623 C C . PRO A 1 78 ? 10.325 8.767 11.542 1.00 75.31 78 PRO A C 1
ATOM 625 O O . PRO A 1 78 ? 10.287 8.612 10.325 1.00 75.31 78 PRO A O 1
ATOM 628 N N . GLY A 1 79 ? 10.118 9.953 12.118 1.00 73.31 79 GLY A N 1
ATOM 629 C CA . GLY A 1 79 ? 9.815 11.185 11.384 1.00 73.31 79 GLY A CA 1
ATOM 630 C C . GLY A 1 79 ? 8.459 11.786 11.751 1.00 73.31 79 GLY A C 1
ATOM 631 O O . GLY A 1 79 ? 7.718 11.257 12.574 1.00 73.31 79 GLY A O 1
ATOM 632 N N . ARG A 1 80 ? 8.138 12.938 11.154 1.00 63.88 80 ARG A N 1
ATOM 633 C CA . ARG A 1 80 ? 6.816 13.560 11.297 1.00 63.88 80 ARG A CA 1
ATOM 634 C C . ARG A 1 80 ? 5.889 12.993 10.225 1.00 63.88 80 ARG A C 1
ATOM 636 O O . ARG A 1 80 ? 5.813 13.548 9.134 1.00 63.88 80 ARG A O 1
ATOM 643 N N . ILE A 1 81 ? 5.207 11.893 10.532 1.00 76.38 81 ILE A N 1
ATOM 644 C CA . ILE A 1 81 ? 3.983 11.534 9.807 1.00 76.38 81 ILE A CA 1
ATOM 645 C C . ILE A 1 81 ? 2.910 12.552 10.196 1.00 76.38 81 ILE A C 1
ATOM 647 O O . ILE A 1 81 ? 2.819 12.931 11.364 1.00 76.38 81 ILE A O 1
ATOM 651 N N . ASP A 1 82 ? 2.112 12.995 9.227 1.00 81.06 82 ASP A N 1
ATOM 652 C CA . ASP A 1 82 ? 0.837 13.664 9.486 1.00 81.06 82 ASP A CA 1
ATOM 653 C C . ASP A 1 82 ? -0.287 12.623 9.355 1.00 81.06 82 ASP A C 1
ATOM 655 O O . ASP A 1 82 ? -0.724 12.343 8.233 1.00 81.06 82 ASP A O 1
ATOM 659 N N . PRO A 1 83 ? -0.773 12.039 10.470 1.00 75.50 83 PRO A N 1
ATOM 660 C CA . PRO A 1 83 ? -1.748 10.952 10.424 1.00 75.50 83 PRO A CA 1
ATOM 661 C C . PRO A 1 83 ? -3.058 11.356 9.745 1.00 75.50 83 PRO A C 1
ATOM 663 O O . PRO A 1 83 ? -3.770 10.507 9.219 1.00 75.50 83 PRO A O 1
ATOM 666 N N . THR A 1 84 ? -3.374 12.657 9.714 1.00 82.19 84 THR A N 1
ATOM 667 C CA . THR A 1 84 ? -4.612 13.166 9.108 1.00 82.19 84 THR A CA 1
ATOM 668 C C . THR A 1 84 ? -4.607 13.088 7.583 1.00 82.19 84 THR A C 1
ATOM 670 O O . THR A 1 84 ? -5.668 13.121 6.954 1.00 82.19 84 THR A O 1
ATOM 673 N N . ARG A 1 85 ? -3.416 12.955 6.989 1.00 84.31 85 ARG A N 1
ATOM 674 C CA . ARG A 1 85 ? -3.176 12.900 5.543 1.00 84.31 85 ARG A CA 1
ATOM 675 C C . ARG A 1 85 ? -2.514 11.597 5.102 1.00 84.31 85 ARG A C 1
ATOM 677 O O . ARG A 1 85 ? -2.256 11.433 3.906 1.00 84.31 85 ARG A O 1
ATOM 684 N N . ASP A 1 86 ? -2.250 10.697 6.038 1.00 88.06 86 ASP A N 1
ATOM 685 C CA . ASP A 1 86 ? -1.585 9.433 5.785 1.00 88.06 86 ASP A CA 1
ATOM 686 C C . ASP A 1 86 ? -2.605 8.344 5.407 1.00 88.06 86 ASP A C 1
ATOM 688 O O . ASP A 1 86 ? -3.319 7.805 6.253 1.00 88.06 86 ASP A O 1
ATOM 692 N N . GLN A 1 87 ? -2.697 8.020 4.115 1.00 91.50 87 GLN A N 1
ATOM 693 C CA . GLN A 1 87 ? -3.579 6.956 3.618 1.00 91.50 87 GLN A CA 1
ATOM 694 C C . GLN A 1 87 ? -3.109 5.549 4.008 1.00 91.50 87 GLN A C 1
ATOM 696 O O . GLN A 1 87 ? -3.856 4.593 3.803 1.00 91.50 87 GLN A O 1
ATOM 701 N N . HIS A 1 88 ? -1.927 5.393 4.615 1.00 93.31 88 HIS A N 1
ATOM 702 C CA . HIS A 1 88 ? -1.523 4.123 5.214 1.00 93.31 88 HIS A CA 1
ATOM 703 C C . HIS A 1 88 ? -2.464 3.711 6.357 1.00 93.31 88 HIS A C 1
ATOM 705 O O . HIS A 1 88 ? -2.653 2.514 6.576 1.00 93.31 88 HIS A O 1
ATOM 711 N N . ALA A 1 89 ? -3.136 4.675 7.000 1.00 94.12 89 ALA A N 1
ATOM 712 C CA . ALA A 1 89 ? -4.178 4.432 7.999 1.00 94.12 89 ALA A CA 1
ATOM 713 C C . ALA A 1 89 ? -5.521 3.958 7.412 1.00 94.12 89 ALA A C 1
ATOM 715 O O . ALA A 1 89 ? -6.440 3.637 8.165 1.00 94.12 89 ALA A O 1
ATOM 716 N N . GLY A 1 90 ? -5.674 3.932 6.088 1.00 94.44 90 GLY A N 1
ATOM 717 C CA . GLY A 1 90 ? -6.885 3.460 5.435 1.00 94.44 90 GLY A CA 1
ATOM 718 C C . GLY A 1 90 ? -8.145 4.225 5.857 1.00 94.44 90 GLY A C 1
ATOM 719 O O . GLY A 1 90 ? -8.209 5.452 5.798 1.00 94.44 90 GLY A O 1
ATOM 720 N N . HIS A 1 91 ? -9.160 3.478 6.297 1.00 95.69 91 HIS A N 1
ATOM 721 C CA . HIS A 1 91 ? -10.428 4.016 6.806 1.00 95.69 91 HIS A CA 1
ATOM 722 C C . HIS A 1 91 ? -10.526 3.891 8.333 1.00 95.69 91 HIS A C 1
ATOM 724 O O . HIS A 1 91 ? -11.626 3.924 8.882 1.00 95.69 91 HIS A O 1
ATOM 730 N N . GLU A 1 92 ? -9.400 3.692 9.025 1.00 95.81 92 GLU A N 1
ATOM 731 C CA . GLU A 1 92 ? -9.398 3.454 10.465 1.00 95.81 92 GLU A CA 1
ATOM 732 C C . GLU A 1 92 ? -9.922 4.655 11.258 1.00 95.81 92 GLU A C 1
ATOM 734 O O . GLU A 1 92 ? -9.803 5.821 10.862 1.00 95.81 92 GLU A O 1
ATOM 739 N N . LEU A 1 93 ? -10.509 4.345 12.413 1.00 94.19 93 LEU A N 1
ATOM 740 C CA . LEU A 1 93 ? -11.101 5.321 13.317 1.00 94.19 93 LEU A CA 1
ATOM 741 C C . LEU A 1 93 ? -10.213 5.520 14.543 1.00 94.19 93 LEU A C 1
ATOM 743 O O . LEU A 1 93 ? -9.598 4.587 15.059 1.00 94.19 93 LEU A O 1
ATOM 747 N N . ARG A 1 94 ? -10.183 6.754 15.035 1.00 88.62 94 ARG A N 1
ATOM 748 C CA . ARG A 1 94 ? -9.665 7.092 16.359 1.00 88.62 94 ARG A CA 1
ATOM 749 C C . ARG A 1 94 ? -10.640 6.620 17.450 1.00 88.62 94 ARG A C 1
ATOM 751 O O . ARG A 1 94 ? -11.805 6.348 17.152 1.00 88.62 94 ARG A O 1
ATOM 758 N N . PRO A 1 95 ? -10.217 6.596 18.729 1.00 87.75 95 PRO A N 1
ATOM 759 C CA . PRO A 1 95 ? -11.109 6.263 19.845 1.00 87.75 95 PRO A CA 1
ATOM 760 C C . PRO A 1 95 ? -12.359 7.152 19.951 1.00 87.75 95 PRO A C 1
ATOM 762 O O . PRO A 1 95 ? -13.372 6.716 20.482 1.00 87.75 95 PRO A O 1
ATOM 765 N N . ASP A 1 96 ? -12.304 8.383 19.429 1.00 91.12 96 ASP A N 1
ATOM 766 C CA . ASP A 1 96 ? -13.434 9.321 19.373 1.00 91.12 96 ASP A CA 1
ATOM 767 C C . ASP A 1 96 ? -14.402 9.060 18.198 1.00 91.12 96 ASP A C 1
ATOM 769 O O . ASP A 1 96 ? -15.324 9.843 17.968 1.00 91.12 96 ASP A O 1
ATOM 773 N N . GLY A 1 97 ? -14.189 7.986 17.429 1.00 91.56 97 GLY A N 1
ATOM 774 C CA . GLY A 1 97 ? -15.012 7.592 16.285 1.00 91.56 97 GLY A CA 1
ATOM 775 C C . GLY A 1 97 ? -14.759 8.393 15.006 1.00 91.56 97 GLY A C 1
ATOM 776 O O . GLY A 1 97 ? -15.386 8.119 13.984 1.00 91.56 97 GLY A O 1
ATOM 777 N N . ARG A 1 98 ? -13.847 9.373 15.015 1.00 93.19 98 ARG A N 1
ATOM 778 C CA . ARG A 1 98 ? -13.479 10.129 13.810 1.00 93.19 98 ARG A CA 1
ATOM 779 C C . ARG A 1 98 ? -12.425 9.378 13.000 1.00 93.19 98 ARG A C 1
ATOM 781 O O . ARG A 1 98 ? -11.594 8.671 13.560 1.00 93.19 98 ARG A O 1
ATOM 788 N N . LEU A 1 99 ? -12.399 9.602 11.687 1.00 92.56 99 LEU A N 1
ATOM 789 C CA . LEU A 1 99 ? -11.360 9.060 10.805 1.00 92.56 99 LEU A CA 1
ATOM 790 C C . LEU A 1 99 ? -9.960 9.494 11.255 1.00 92.56 99 LEU A C 1
ATOM 792 O O . LEU A 1 99 ? -9.735 10.674 11.555 1.00 92.56 99 LEU A O 1
ATOM 796 N N . VAL A 1 100 ? -9.018 8.548 11.254 1.00 92.00 100 VAL A N 1
ATOM 797 C CA . VAL A 1 100 ? -7.587 8.840 11.413 1.00 92.00 100 VAL A CA 1
ATOM 798 C C . VAL A 1 100 ? -7.134 9.721 10.252 1.00 92.00 100 VAL A C 1
ATOM 800 O O . VAL A 1 100 ? -6.662 10.828 10.500 1.00 92.00 100 VAL A O 1
ATOM 803 N N . CYS A 1 101 ? -7.391 9.278 9.017 1.00 91.38 101 CYS A N 1
ATOM 804 C CA . CYS A 1 101 ? -7.077 9.986 7.782 1.00 91.38 101 CYS A CA 1
ATOM 805 C C . CYS A 1 101 ? -8.360 10.357 7.029 1.00 91.38 101 CYS A C 1
ATOM 807 O O . CYS A 1 101 ? -9.157 9.493 6.666 1.00 91.38 101 CYS A O 1
ATOM 809 N N . SER A 1 102 ? -8.569 11.648 6.765 1.00 90.44 102 SER A N 1
ATOM 810 C CA . SER A 1 102 ? -9.780 12.122 6.073 1.00 90.44 102 SER A CA 1
ATOM 811 C C . SER A 1 102 ? -9.762 11.861 4.567 1.00 90.44 102 SER A C 1
ATOM 813 O O . SER A 1 102 ? -10.792 11.999 3.913 1.00 90.44 102 SER A O 1
ATOM 815 N N . ARG A 1 103 ? -8.606 11.478 4.011 1.00 89.81 103 ARG A N 1
ATOM 816 C CA . ARG A 1 103 ? -8.443 11.177 2.583 1.00 89.81 103 ARG A CA 1
ATOM 817 C C . ARG A 1 103 ? -9.064 9.846 2.169 1.00 89.81 103 ARG A C 1
ATOM 819 O O . ARG A 1 103 ? -9.303 9.674 0.979 1.00 89.81 103 ARG A O 1
ATOM 826 N N . LEU A 1 104 ? -9.327 8.950 3.129 1.00 90.69 104 LEU A N 1
ATOM 827 C CA . LEU A 1 104 ? -9.784 7.580 2.879 1.00 90.69 104 LEU A CA 1
ATOM 828 C C . LEU A 1 104 ? -8.852 6.855 1.890 1.00 90.69 104 LEU A C 1
ATOM 830 O O . LEU A 1 104 ? -7.684 7.217 1.751 1.00 90.69 104 LEU A O 1
ATOM 834 N N . GLY A 1 105 ? -9.337 5.808 1.226 1.00 92.56 105 GLY A N 1
ATOM 835 C CA . GLY A 1 105 ? -8.504 4.980 0.351 1.00 92.56 105 GLY A CA 1
ATOM 836 C C . GLY A 1 105 ? -7.508 4.134 1.143 1.00 92.56 105 GLY A C 1
ATOM 837 O O . GLY A 1 105 ? -7.736 3.849 2.319 1.00 92.56 105 GLY A O 1
ATOM 838 N N . GLN A 1 106 ? -6.451 3.680 0.480 1.00 94.62 106 GLN A N 1
ATOM 839 C CA . GLN A 1 106 ? -5.339 2.962 1.099 1.00 94.62 106 GLN A CA 1
ATOM 840 C C . GLN A 1 106 ? -4.088 3.182 0.268 1.00 94.62 106 GLN A C 1
ATOM 842 O O . GLN A 1 106 ? -4.162 3.113 -0.949 1.00 94.62 106 GLN A O 1
ATOM 847 N N . ALA A 1 107 ? -2.955 3.359 0.936 1.00 93.12 107 ALA A N 1
ATOM 848 C CA . ALA A 1 107 ? -1.653 3.477 0.303 1.00 93.12 107 ALA A CA 1
ATOM 849 C C . ALA A 1 107 ? -0.762 2.254 0.526 1.00 93.12 107 ALA A C 1
ATOM 851 O O . ALA A 1 107 ? -0.846 1.588 1.566 1.00 93.12 107 ALA A O 1
ATOM 852 N N . ALA A 1 108 ? 0.140 2.022 -0.421 1.00 93.44 108 ALA A N 1
ATOM 853 C CA . ALA A 1 108 ? 1.333 1.210 -0.241 1.00 93.44 108 ALA A CA 1
ATOM 854 C C . ALA A 1 108 ? 2.523 1.968 -0.803 1.00 93.44 108 ALA A C 1
ATOM 856 O O . ALA A 1 108 ? 2.382 2.868 -1.607 1.00 93.44 108 ALA A O 1
ATOM 857 N N . ASP A 1 109 ? 3.690 1.572 -0.361 1.00 91.19 109 ASP A N 1
ATOM 858 C CA . ASP A 1 109 ? 4.944 2.250 -0.566 1.00 91.19 109 ASP A CA 1
ATOM 859 C C . ASP A 1 109 ? 5.873 1.122 -1.025 1.00 91.19 109 ASP A C 1
ATOM 861 O O . ASP A 1 109 ? 6.105 0.176 -0.266 1.00 91.19 109 ASP A O 1
ATOM 865 N N . PHE A 1 110 ? 6.281 1.125 -2.299 1.00 92.31 110 PHE A N 1
ATOM 866 C CA . PHE A 1 110 ? 6.907 -0.045 -2.919 1.00 92.31 110 PHE A CA 1
ATOM 867 C C . PHE A 1 110 ? 7.902 0.287 -4.031 1.00 92.31 110 PHE A C 1
ATOM 869 O O . PHE A 1 110 ? 7.878 1.363 -4.633 1.00 92.31 110 PHE A O 1
ATOM 876 N N . HIS A 1 111 ? 8.736 -0.703 -4.351 1.00 91.25 111 HIS A N 1
ATOM 877 C CA . HIS A 1 111 ? 9.642 -0.672 -5.490 1.00 91.25 111 HIS A CA 1
ATOM 878 C C . HIS A 1 111 ? 9.668 -2.003 -6.240 1.00 91.25 111 HIS A C 1
ATOM 880 O O . HIS A 1 111 ? 9.356 -3.043 -5.667 1.00 91.25 111 HIS A O 1
ATOM 886 N N . VAL A 1 112 ? 10.080 -1.972 -7.508 1.00 93.25 112 VAL A N 1
ATOM 887 C CA . VAL A 1 112 ? 10.3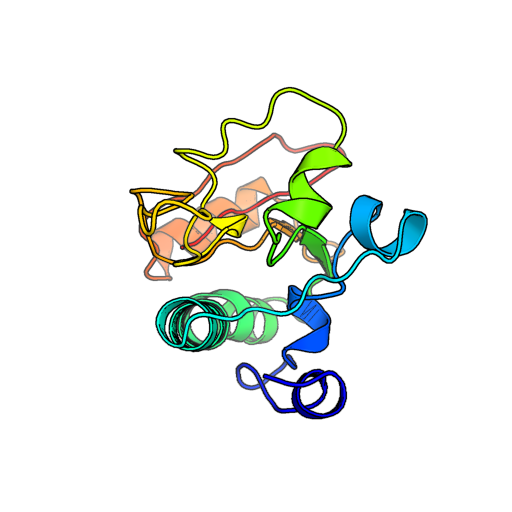38 -3.183 -8.295 1.00 93.25 112 VAL A CA 1
ATOM 888 C C . VAL A 1 112 ? 11.851 -3.318 -8.500 1.00 93.25 112 VAL A C 1
ATOM 890 O O . VAL A 1 112 ? 12.467 -2.389 -9.036 1.00 93.25 112 VAL A O 1
ATOM 893 N N . PRO A 1 113 ? 12.482 -4.423 -8.063 1.00 90.94 113 PRO A N 1
ATOM 894 C CA . PRO A 1 113 ? 13.909 -4.646 -8.265 1.00 90.94 113 PRO A CA 1
ATOM 895 C C . PRO A 1 113 ? 14.315 -4.519 -9.739 1.00 90.94 113 PRO A C 1
ATOM 897 O O . PRO A 1 113 ? 13.693 -5.093 -10.625 1.00 90.94 113 PRO A O 1
ATOM 900 N N . GLY A 1 114 ? 15.373 -3.750 -10.005 1.00 90.81 114 GLY A N 1
ATOM 901 C CA . GLY A 1 114 ? 15.879 -3.521 -11.363 1.00 90.81 114 GLY A CA 1
ATOM 902 C C . GLY A 1 114 ? 15.108 -2.483 -12.189 1.00 90.81 114 GLY A C 1
ATOM 903 O O . GLY A 1 114 ? 15.568 -2.131 -13.272 1.00 90.81 114 GLY A O 1
ATOM 904 N N . ILE A 1 115 ? 13.997 -1.937 -11.683 1.00 91.12 115 ILE A N 1
ATOM 905 C CA . ILE A 1 115 ? 13.220 -0.903 -12.376 1.00 91.12 115 ILE A CA 1
ATOM 906 C C . ILE A 1 115 ? 13.495 0.472 -11.770 1.00 91.12 115 ILE A C 1
ATOM 908 O O . ILE A 1 115 ? 13.443 0.676 -10.556 1.00 91.12 115 ILE A O 1
ATOM 912 N N . CYS A 1 116 ? 13.764 1.449 -12.638 1.00 88.62 116 CYS A N 1
ATOM 913 C CA . CYS A 1 116 ? 13.894 2.841 -12.230 1.00 88.62 116 CYS A CA 1
ATOM 914 C C . CYS A 1 116 ? 12.542 3.392 -11.764 1.00 88.62 116 CYS A C 1
ATOM 916 O O . CYS A 1 116 ? 11.556 3.376 -12.496 1.00 88.62 116 CYS A O 1
ATOM 918 N N . SER A 1 117 ? 12.527 3.973 -10.573 1.00 84.31 117 SER A N 1
ATOM 919 C CA . SER A 1 117 ? 11.362 4.573 -9.914 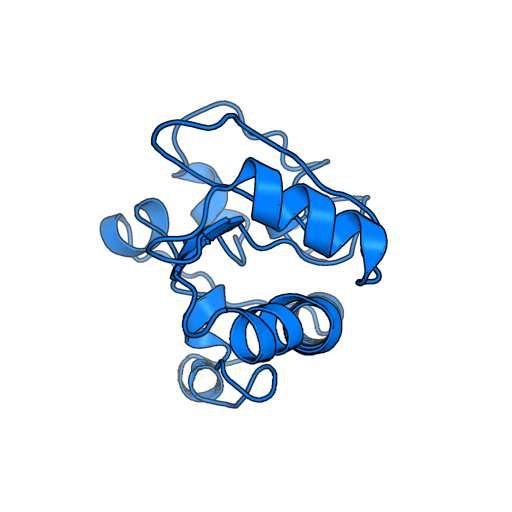1.00 84.31 117 SER A CA 1
ATOM 920 C C . SER A 1 117 ? 10.688 5.646 -10.756 1.00 84.31 117 SER A C 1
ATOM 922 O O . SER A 1 117 ? 9.469 5.729 -10.778 1.00 84.31 117 SER A O 1
ATOM 924 N N . GLY A 1 118 ? 11.476 6.461 -11.466 1.00 88.31 118 GLY A N 1
ATOM 925 C CA . GLY A 1 118 ? 10.936 7.483 -12.361 1.00 88.31 118 GLY A CA 1
ATOM 926 C C . GLY A 1 118 ? 10.165 6.863 -13.525 1.00 88.31 118 GLY A C 1
ATOM 927 O O . GLY A 1 118 ? 9.056 7.293 -13.815 1.00 88.31 118 GLY A O 1
ATOM 928 N N . ALA A 1 119 ? 10.716 5.807 -14.133 1.00 89.94 119 ALA A N 1
ATOM 929 C CA . ALA A 1 119 ? 10.050 5.083 -15.213 1.00 89.94 119 ALA A CA 1
ATOM 930 C C . ALA A 1 119 ? 8.777 4.378 -14.720 1.00 89.94 119 ALA A C 1
ATOM 932 O O . ALA A 1 119 ? 7.745 4.457 -15.380 1.00 89.94 119 ALA A O 1
ATOM 933 N N . LEU A 1 120 ? 8.832 3.764 -13.533 1.00 90.88 120 LEU A N 1
ATOM 934 C CA . LEU A 1 120 ? 7.667 3.158 -12.891 1.00 90.88 120 LEU A CA 1
ATOM 935 C C . LEU A 1 120 ? 6.569 4.198 -12.622 1.00 90.88 120 LEU A C 1
ATOM 937 O O . LEU A 1 120 ? 5.421 3.973 -12.984 1.00 90.88 120 LEU A O 1
ATOM 941 N N . CYS A 1 121 ? 6.913 5.357 -12.052 1.00 90.50 121 CYS A N 1
ATOM 942 C CA . CYS A 1 121 ? 5.966 6.450 -11.816 1.00 90.50 121 CYS A CA 1
ATOM 943 C C . CYS A 1 121 ? 5.318 6.960 -13.108 1.00 90.50 121 CYS A C 1
ATOM 945 O O . CYS A 1 121 ? 4.108 7.180 -13.126 1.00 90.50 121 CYS A O 1
ATOM 947 N N . THR A 1 122 ? 6.098 7.138 -14.180 1.00 92.00 122 THR A N 1
ATOM 948 C CA . THR A 1 122 ? 5.563 7.540 -15.488 1.00 92.00 122 THR A CA 1
ATOM 949 C C . THR A 1 122 ? 4.576 6.504 -16.010 1.00 92.00 122 THR A C 1
ATOM 951 O O . THR A 1 122 ? 3.452 6.855 -16.353 1.00 92.00 122 THR A O 1
ATOM 954 N N . TRP A 1 123 ? 4.959 5.224 -16.005 1.00 94.25 123 TRP A N 1
ATOM 955 C CA . TRP A 1 123 ? 4.086 4.150 -16.473 1.00 94.25 123 TRP A CA 1
ATOM 956 C C . TRP A 1 123 ? 2.792 4.075 -15.661 1.00 94.25 123 TRP A C 1
ATOM 958 O O . TRP A 1 123 ? 1.713 3.988 -16.238 1.00 94.25 123 TRP A O 1
ATOM 968 N N . LEU A 1 124 ? 2.880 4.183 -14.332 1.00 93.00 124 LEU A N 1
ATOM 969 C CA . LEU A 1 124 ? 1.707 4.223 -13.465 1.00 93.00 124 LEU A CA 1
ATOM 970 C C . LEU A 1 124 ? 0.771 5.359 -13.875 1.00 93.00 124 LEU A C 1
ATOM 972 O O . LEU A 1 124 ? -0.405 5.108 -14.123 1.00 93.00 124 LEU A O 1
ATOM 976 N N . ALA A 1 125 ? 1.292 6.585 -13.983 1.00 91.81 125 ALA A N 1
ATOM 977 C CA . ALA A 1 125 ? 0.506 7.775 -14.312 1.00 91.81 125 ALA A CA 1
ATOM 978 C C . ALA A 1 125 ? -0.165 7.707 -15.691 1.00 91.81 125 ALA A C 1
ATOM 980 O O . ALA A 1 125 ? -1.216 8.309 -15.895 1.00 91.81 125 ALA A O 1
ATOM 981 N N . GLU A 1 126 ? 0.429 6.977 -16.632 1.00 94.94 126 GLU A N 1
ATOM 982 C CA . GLU A 1 126 ? -0.115 6.792 -17.977 1.00 94.94 126 GLU A CA 1
ATOM 983 C C . GLU A 1 126 ? -1.132 5.646 -18.075 1.00 94.94 126 GLU A C 1
ATOM 985 O O . GLU A 1 126 ? -1.916 5.613 -19.027 1.00 94.94 126 GLU A O 1
ATOM 990 N N . ARG A 1 127 ? -1.101 4.676 -17.150 1.00 94.62 127 ARG A N 1
ATOM 991 C CA . ARG A 1 127 ? -1.783 3.383 -17.330 1.00 94.62 127 ARG A CA 1
ATOM 992 C C . ARG A 1 127 ? -2.804 3.038 -16.260 1.00 94.62 127 ARG A C 1
ATOM 994 O O . ARG A 1 127 ? -3.756 2.332 -16.587 1.00 94.62 127 ARG A O 1
ATOM 1001 N N . LEU A 1 128 ? -2.612 3.469 -15.015 1.00 93.69 128 LEU A N 1
ATOM 1002 C CA . LEU A 1 128 ? -3.377 2.953 -13.882 1.00 93.69 128 LEU A CA 1
ATOM 1003 C C . LEU A 1 128 ? -4.229 4.027 -13.196 1.00 93.69 128 LEU A C 1
ATOM 1005 O O . LEU A 1 128 ? -3.826 5.188 -13.120 1.00 93.69 128 LEU A O 1
ATOM 1009 N N . PRO A 1 129 ? -5.394 3.646 -12.646 1.00 86.69 129 PRO A N 1
ATOM 1010 C CA . PRO A 1 129 ? -6.193 4.534 -11.818 1.00 86.69 129 PRO A CA 1
ATOM 1011 C C . PRO A 1 129 ? -5.621 4.613 -10.392 1.00 86.69 129 PRO A C 1
ATOM 1013 O O . PRO A 1 129 ? -5.508 3.606 -9.696 1.00 86.69 129 PRO A O 1
ATOM 1016 N N . PHE A 1 130 ? -5.303 5.822 -9.934 1.00 87.06 130 PHE A N 1
ATOM 1017 C CA . PHE A 1 130 ? -4.970 6.130 -8.540 1.00 87.06 130 PHE A CA 1
ATOM 1018 C C . PHE A 1 130 ? -5.345 7.584 -8.228 1.00 87.06 130 PHE A C 1
ATOM 1020 O O . PHE A 1 130 ? -5.341 8.425 -9.129 1.00 87.06 130 PHE A O 1
ATOM 1027 N N . ASP A 1 131 ? -5.637 7.918 -6.968 1.00 83.50 131 ASP A N 1
ATOM 1028 C CA . ASP A 1 131 ? -5.971 9.301 -6.599 1.00 83.50 131 ASP A CA 1
ATOM 1029 C C . ASP A 1 131 ? -4.712 10.141 -6.390 1.00 83.50 131 ASP A C 1
ATOM 1031 O O . ASP A 1 131 ? -4.703 11.354 -6.628 1.00 83.50 131 ASP A O 1
ATOM 1035 N N . ARG A 1 132 ? -3.643 9.519 -5.884 1.00 85.69 132 ARG A N 1
ATOM 1036 C CA . ARG A 1 132 ? -2.369 10.179 -5.588 1.00 85.69 132 ARG A CA 1
ATOM 1037 C C . ARG A 1 132 ? -1.186 9.328 -6.016 1.00 85.69 132 ARG A C 1
ATOM 1039 O O . ARG A 1 132 ? -1.282 8.115 -6.097 1.00 85.69 132 ARG A O 1
ATOM 1046 N N . LEU A 1 133 ? -0.084 10.011 -6.300 1.00 86.31 133 LEU A N 1
ATOM 1047 C CA . LEU A 1 133 ? 1.228 9.433 -6.537 1.00 86.31 133 LEU A CA 1
ATOM 1048 C C . LEU A 1 133 ? 2.258 10.390 -5.947 1.00 86.31 133 LEU A C 1
ATOM 1050 O O . LEU A 1 133 ? 2.231 11.591 -6.220 1.00 86.31 133 LEU A O 1
ATOM 1054 N N . TYR A 1 134 ? 3.166 9.859 -5.139 1.00 82.12 134 TYR A N 1
ATOM 1055 C CA . TYR A 1 134 ? 4.257 10.623 -4.550 1.00 82.12 134 TYR A CA 1
ATOM 1056 C C . TYR A 1 134 ? 5.581 10.024 -5.001 1.00 82.12 134 TYR A C 1
ATOM 1058 O O . TYR A 1 134 ? 5.826 8.852 -4.761 1.00 82.12 134 TYR A O 1
ATOM 1066 N N . PHE A 1 135 ? 6.430 10.828 -5.640 1.00 81.25 135 PHE A N 1
ATOM 1067 C CA . PHE A 1 135 ? 7.747 10.411 -6.112 1.00 81.25 135 PHE A CA 1
ATOM 1068 C C . PHE A 1 135 ? 8.842 11.028 -5.236 1.00 81.25 135 PHE A C 1
ATOM 1070 O O . PHE A 1 135 ? 8.956 12.249 -5.151 1.00 81.25 135 PHE A O 1
ATOM 1077 N N . TYR A 1 136 ? 9.665 10.188 -4.606 1.00 71.25 136 TYR A N 1
ATOM 1078 C CA . TYR A 1 136 ? 10.680 10.621 -3.632 1.00 71.25 136 TYR A CA 1
ATOM 1079 C C . TYR A 1 136 ? 12.128 10.527 -4.146 1.00 71.25 136 TYR A C 1
ATOM 1081 O O . TYR A 1 136 ? 13.072 10.581 -3.358 1.00 71.25 136 TYR A O 1
ATOM 1089 N N . GLY A 1 137 ? 12.315 10.453 -5.468 1.00 64.12 137 GLY A N 1
ATOM 1090 C CA . GLY A 1 137 ? 13.625 10.515 -6.123 1.00 64.12 137 GLY A CA 1
ATOM 1091 C C . GLY A 1 137 ? 14.107 9.187 -6.714 1.00 64.12 137 GLY A C 1
ATOM 1092 O O . GLY A 1 137 ? 13.508 8.132 -6.528 1.00 64.12 137 GLY A O 1
ATOM 1093 N N . SER A 1 138 ? 15.198 9.262 -7.479 1.00 57.66 138 SER A N 1
ATOM 1094 C CA . SER A 1 138 ? 15.763 8.158 -8.272 1.00 57.66 138 SER A CA 1
ATOM 1095 C C . SER A 1 138 ? 16.812 7.310 -7.539 1.00 57.66 138 SER A C 1
ATOM 1097 O O . SER A 1 138 ? 17.269 6.315 -8.095 1.00 57.66 138 SER A O 1
ATOM 1099 N N . TYR A 1 139 ? 17.188 7.671 -6.306 1.00 46.38 139 TYR A N 1
ATOM 1100 C CA . TYR A 1 139 ? 18.212 6.966 -5.532 1.00 46.38 139 TYR A CA 1
ATOM 1101 C C . TYR A 1 139 ? 17.699 6.550 -4.148 1.00 46.38 139 TYR A C 1
ATOM 1103 O O . TYR A 1 139 ? 17.506 7.374 -3.256 1.00 46.38 139 TYR A O 1
ATOM 1111 N N . GLY A 1 140 ? 17.558 5.238 -3.951 1.00 44.56 140 GLY A N 1
ATOM 1112 C CA . GLY A 1 140 ? 17.694 4.598 -2.643 1.00 44.56 140 GLY A CA 1
ATOM 1113 C C . GLY A 1 140 ? 16.418 4.148 -1.940 1.00 44.56 140 GLY A C 1
ATOM 1114 O O . GLY A 1 140 ? 16.511 3.183 -1.192 1.00 44.56 140 GLY A O 1
ATOM 1115 N N . ARG A 1 141 ? 15.250 4.770 -2.150 1.00 44.84 141 ARG A N 1
ATOM 1116 C CA . ARG A 1 141 ? 13.966 4.298 -1.590 1.00 44.84 141 ARG A CA 1
ATOM 1117 C C . ARG A 1 141 ? 12.815 4.778 -2.464 1.00 44.84 141 ARG A C 1
ATOM 1119 O O . ARG A 1 141 ? 12.533 5.972 -2.520 1.00 44.84 141 ARG A O 1
ATOM 1126 N N . ASN A 1 142 ? 12.200 3.842 -3.172 1.00 47.06 142 ASN A N 1
ATOM 1127 C CA . ASN A 1 142 ? 11.171 4.143 -4.153 1.00 47.06 142 ASN A CA 1
ATOM 1128 C C . ASN A 1 142 ? 9.840 3.941 -3.454 1.00 47.06 142 ASN A C 1
ATOM 1130 O O . ASN A 1 142 ? 9.598 2.888 -2.870 1.00 47.06 142 ASN A O 1
ATOM 1134 N N . TRP A 1 143 ? 9.031 4.983 -3.457 1.00 53.03 143 TRP A N 1
ATOM 1135 C CA . TRP A 1 143 ? 7.718 4.956 -2.855 1.00 53.03 143 TRP A CA 1
ATOM 1136 C C . TRP A 1 143 ? 6.753 5.446 -3.914 1.00 53.03 143 TRP A C 1
ATOM 1138 O O . TRP A 1 143 ? 7.070 6.365 -4.669 1.00 53.03 143 TRP A O 1
ATOM 1148 N N . VAL A 1 144 ? 5.615 4.784 -3.988 1.00 51.31 144 VAL A N 1
ATOM 1149 C CA . VAL A 1 144 ? 4.519 5.084 -4.892 1.00 51.31 144 VAL A CA 1
ATOM 1150 C C . VAL A 1 144 ? 3.286 4.927 -4.033 1.00 51.31 144 VAL A C 1
ATOM 1152 O O . VAL A 1 144 ? 2.689 3.860 -4.020 1.00 51.31 144 VAL A O 1
ATOM 1155 N N . MET A 1 145 ? 2.903 5.979 -3.315 1.00 52.94 145 MET A N 1
ATOM 1156 C CA . MET A 1 145 ? 1.614 5.985 -2.637 1.00 52.94 145 MET A CA 1
ATOM 1157 C C . MET A 1 145 ? 0.524 6.152 -3.689 1.00 52.94 145 MET A C 1
ATOM 1159 O O . MET A 1 145 ? 0.168 7.281 -4.002 1.00 52.94 145 MET A O 1
ATOM 1163 N N . ALA A 1 146 ? 0.051 5.034 -4.231 1.00 52.00 146 ALA A N 1
ATOM 1164 C CA . ALA A 1 146 ? -1.197 4.944 -4.968 1.00 52.00 146 ALA A CA 1
ATOM 1165 C C . ALA A 1 146 ? -2.308 4.577 -3.988 1.00 52.00 146 ALA A C 1
ATOM 1167 O O . ALA A 1 146 ? -2.114 3.710 -3.137 1.00 52.00 146 ALA A O 1
ATOM 1168 N N . GLY A 1 147 ? -3.438 5.259 -4.077 1.00 50.78 147 GLY A N 1
ATOM 1169 C CA . GLY A 1 147 ? -4.579 5.085 -3.192 1.00 50.78 147 GLY A CA 1
ATOM 1170 C C . GLY A 1 147 ? -5.631 6.121 -3.449 1.00 50.78 147 GLY A C 1
ATOM 1171 O O . GLY A 1 147 ? -5.423 6.902 -4.401 1.00 50.78 147 GLY A O 1
#